Protein AF-A0A7Y0Q6T0-F1 (afdb_monomer_lite)

Foldseek 3Di:
DDDPPPDQDFPQPLQVLLVVLVVVLVVLQVVLVVCVVVVHDPVSSVVSNVSSVVSVVSSVVSVVVLVVCVVVVNRDQRTPDPLVSQLVVLVVVLVPLVVVLVVQCVDPDDPVVNVVSVVSNVVSVVSNVVSVVVVVVVVVVVVD

Sequence (144 aa):
MGNSNTGVVIENEHLFRSLICAPVAIFFALLAQQWITTSGAIVMSVIFVIIALIFMLSTLSYAAYYTNERFEGKAEPLFKNNNLSKFVVFTLLTALLVPVAVNVVPSEAHMVFKVIFTLSALYVVLSALAFAAFYTNDYFAESS

Secondary structure (DSSP, 8-state):
---------BS-HHHHHHHHHHHHHHHHHHHHHHHHHTT--HHHHHHHHHHHHHHHHHHHHHHHHHHHHHHTT----SBSSHHHHHHHHHHHHHHHHHHHHHHHTTSS--HHHHHHHHHHHHHHHHHHHHHHHHHHHHHHHHH-

Structure (mmCIF, N/CA/C/O backbone):
data_AF-A0A7Y0Q6T0-F1
#
_entry.id   AF-A0A7Y0Q6T0-F1
#
loop_
_atom_site.group_PDB
_atom_site.id
_atom_site.type_symbol
_atom_site.label_atom_id
_atom_site.label_alt_id
_atom_site.label_comp_id
_atom_site.label_asym_id
_atom_site.label_entity_id
_atom_site.label_seq_id
_atom_site.pdbx_PDB_ins_code
_atom_site.Cartn_x
_atom_site.Cartn_y
_atom_site.Cartn_z
_atom_site.occupancy
_atom_site.B_iso_or_equiv
_atom_site.auth_seq_id
_atom_site.auth_comp_id
_atom_site.auth_asym_id
_atom_site.auth_atom_id
_atom_site.pdbx_PDB_model_num
ATOM 1 N N . MET A 1 1 ? -37.480 -8.070 15.585 1.00 33.66 1 MET A N 1
ATOM 2 C CA . MET A 1 1 ? -36.884 -8.729 14.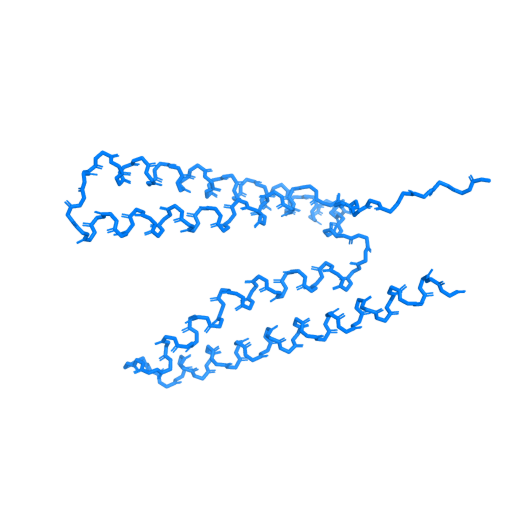404 1.00 33.66 1 MET A CA 1
ATOM 3 C C . MET A 1 1 ? -35.691 -7.891 13.982 1.00 33.66 1 MET A C 1
ATOM 5 O O . MET A 1 1 ? -35.881 -6.822 13.421 1.00 33.66 1 MET A O 1
ATOM 9 N N . GLY A 1 2 ? -34.497 -8.290 14.428 1.00 38.34 2 GLY A N 1
ATOM 10 C CA . GLY A 1 2 ? -33.256 -7.537 14.246 1.00 38.34 2 GLY A CA 1
ATOM 11 C C . GLY A 1 2 ? -32.749 -7.668 12.816 1.00 38.34 2 GLY A C 1
ATOM 12 O O . GLY A 1 2 ? -32.672 -8.772 12.286 1.00 38.34 2 GLY A O 1
ATOM 13 N N . ASN A 1 3 ? -32.459 -6.530 12.198 1.00 35.78 3 ASN A N 1
ATOM 14 C CA . ASN A 1 3 ? -31.948 -6.439 10.843 1.00 35.78 3 ASN A CA 1
ATOM 15 C C . ASN A 1 3 ? -30.502 -6.965 10.814 1.00 35.78 3 ASN A C 1
ATOM 17 O O . ASN A 1 3 ? -29.595 -6.320 11.338 1.00 35.78 3 ASN A O 1
ATOM 21 N N . SER A 1 4 ? -30.290 -8.149 10.244 1.00 40.72 4 SER A N 1
ATOM 22 C CA . SER A 1 4 ? -28.973 -8.744 10.022 1.00 40.72 4 SER A CA 1
ATOM 23 C C . SER A 1 4 ? -28.278 -8.063 8.839 1.00 40.72 4 SER A C 1
ATOM 25 O O . SER A 1 4 ? -28.155 -8.642 7.762 1.00 40.72 4 SER A O 1
ATOM 27 N N . ASN A 1 5 ? -27.818 -6.827 9.026 1.00 39.53 5 ASN A N 1
ATOM 28 C CA . ASN A 1 5 ? -26.868 -6.204 8.105 1.00 39.53 5 ASN A CA 1
ATOM 29 C C . ASN A 1 5 ? -25.452 -6.688 8.447 1.00 39.53 5 ASN A C 1
ATOM 31 O O . ASN A 1 5 ? -24.625 -5.939 8.955 1.00 39.53 5 ASN A O 1
ATOM 35 N N . THR A 1 6 ? -25.155 -7.953 8.151 1.00 48.62 6 THR A N 1
ATOM 36 C CA . THR A 1 6 ? -23.779 -8.476 8.067 1.00 48.62 6 THR A CA 1
ATOM 37 C C . THR A 1 6 ? -23.141 -8.086 6.730 1.00 48.62 6 THR A C 1
ATOM 39 O O . THR A 1 6 ? -22.604 -8.925 6.009 1.00 48.62 6 THR A O 1
ATOM 42 N N . GLY A 1 7 ? -23.261 -6.816 6.350 1.00 45.75 7 GLY A N 1
ATOM 43 C CA . GLY A 1 7 ? -22.561 -6.250 5.206 1.00 45.75 7 GLY A CA 1
ATOM 44 C C . GLY A 1 7 ? -21.395 -5.447 5.745 1.00 45.75 7 GLY A C 1
ATOM 45 O O . GLY A 1 7 ? -21.605 -4.580 6.584 1.00 45.75 7 GLY A O 1
ATOM 46 N N . VAL A 1 8 ? -20.173 -5.735 5.307 1.00 57.25 8 VAL A N 1
ATOM 47 C CA . VAL A 1 8 ? -19.023 -4.859 5.550 1.00 57.25 8 VAL A CA 1
ATOM 48 C C . VAL A 1 8 ? -19.348 -3.508 4.906 1.00 57.25 8 VAL A C 1
ATOM 50 O O . VAL A 1 8 ? -19.186 -3.341 3.700 1.00 57.25 8 VAL A O 1
ATOM 53 N N . VAL A 1 9 ? -19.900 -2.577 5.684 1.00 71.56 9 VAL A N 1
ATOM 54 C CA . VAL A 1 9 ? -20.189 -1.218 5.229 1.00 71.56 9 VAL A CA 1
ATOM 55 C C . VAL A 1 9 ? -18.858 -0.482 5.255 1.00 71.56 9 VAL A C 1
ATOM 57 O O . VAL A 1 9 ? -18.277 -0.235 6.310 1.00 71.56 9 VAL A O 1
ATOM 60 N N . ILE A 1 10 ? -18.307 -0.254 4.069 1.00 79.75 10 ILE A N 1
ATOM 61 C CA . ILE A 1 10 ? -17.198 0.674 3.880 1.00 79.75 10 ILE A CA 1
ATOM 62 C C . ILE A 1 10 ? -17.766 2.058 4.187 1.00 79.75 10 ILE A C 1
ATOM 64 O O . ILE A 1 10 ? -18.638 2.522 3.458 1.00 79.75 10 ILE A O 1
ATOM 68 N N . GLU A 1 11 ? -17.298 2.679 5.265 1.00 85.06 11 GLU A N 1
ATOM 69 C CA . GLU A 1 11 ? -17.828 3.971 5.730 1.00 85.06 11 GLU A CA 1
ATOM 70 C C . GLU A 1 11 ? -17.187 5.126 4.942 1.00 85.06 11 GLU A C 1
ATOM 72 O O . GLU A 1 11 ? -17.839 6.104 4.591 1.00 85.06 11 GLU A O 1
ATOM 77 N N . ASN A 1 12 ? -15.910 4.981 4.561 1.00 84.88 12 ASN A N 1
ATOM 78 C CA . ASN A 1 12 ? -15.206 5.992 3.776 1.00 84.88 12 ASN A CA 1
ATOM 79 C C . ASN A 1 12 ? -14.958 5.550 2.328 1.00 84.88 12 ASN A C 1
ATOM 81 O O . ASN A 1 12 ? -13.954 4.903 2.005 1.00 84.88 12 ASN A O 1
ATOM 85 N N . GLU A 1 13 ? -15.869 5.940 1.438 1.00 86.56 13 GLU A N 1
ATOM 86 C CA . GLU A 1 13 ? -15.808 5.608 0.014 1.00 86.56 13 GLU A CA 1
ATOM 87 C C . GLU A 1 13 ? -14.590 6.230 -0.690 1.00 86.56 13 GLU A C 1
ATOM 89 O O . GLU A 1 13 ? -13.934 5.559 -1.491 1.00 86.56 13 GLU A O 1
ATOM 94 N N . HIS A 1 14 ? -14.243 7.486 -0.392 1.00 88.12 14 HIS A N 1
ATOM 95 C CA . HIS A 1 14 ? -13.100 8.156 -1.020 1.00 88.12 14 HIS A CA 1
ATOM 96 C C . HIS A 1 14 ? -11.774 7.499 -0.624 1.00 88.12 14 HIS A C 1
ATOM 98 O O . HIS A 1 14 ? -10.948 7.192 -1.489 1.00 88.12 14 HIS A O 1
ATOM 104 N N . LEU A 1 15 ? -11.586 7.193 0.660 1.00 85.88 15 LEU A N 1
ATOM 105 C CA . LEU A 1 15 ? -10.415 6.467 1.141 1.00 85.88 15 LEU A CA 1
ATOM 106 C C . LEU A 1 15 ? -10.329 5.079 0.500 1.00 85.88 15 LEU A C 1
ATOM 108 O O . LEU A 1 15 ? -9.268 4.704 0.003 1.00 85.88 15 LEU A O 1
ATOM 112 N N . PHE A 1 16 ? -11.441 4.344 0.441 1.00 88.19 16 PHE A N 1
ATOM 113 C CA . PHE A 1 16 ? -11.504 3.027 -0.192 1.00 88.19 16 PHE A CA 1
ATOM 114 C C . PHE A 1 16 ? -11.145 3.066 -1.682 1.00 88.19 16 PHE A C 1
ATOM 116 O O . PHE A 1 16 ? -10.311 2.286 -2.147 1.00 88.19 16 PHE A O 1
ATOM 123 N N . ARG A 1 17 ? -11.730 3.999 -2.440 1.00 86.31 17 ARG A N 1
ATOM 124 C CA . ARG A 1 17 ? -11.456 4.157 -3.876 1.00 86.31 17 ARG A CA 1
ATOM 125 C C . ARG A 1 17 ? -10.004 4.536 -4.136 1.00 86.31 17 ARG A C 1
ATOM 127 O O . ARG A 1 17 ? -9.403 3.987 -5.059 1.00 86.31 17 ARG A O 1
ATOM 134 N N . SER A 1 18 ? -9.422 5.409 -3.314 1.00 90.00 18 SER A N 1
ATOM 135 C CA . SER A 1 18 ? -7.991 5.727 -3.374 1.00 90.00 18 SER A CA 1
ATOM 136 C C . SER A 1 18 ? -7.132 4.474 -3.170 1.00 90.00 18 SER A C 1
ATOM 138 O O . SER A 1 18 ? -6.227 4.191 -3.965 1.00 90.00 18 SER A O 1
ATOM 140 N N . LEU A 1 19 ? -7.493 3.672 -2.165 1.00 87.38 19 LEU A N 1
ATOM 141 C CA . LEU A 1 19 ? -6.801 2.447 -1.779 1.00 87.38 19 LEU A CA 1
ATOM 142 C C . LEU A 1 19 ? -6.841 1.355 -2.850 1.00 87.38 19 LEU A C 1
ATOM 144 O O . LEU A 1 19 ? -5.872 0.618 -2.989 1.00 87.38 19 LEU A O 1
ATOM 148 N N . ILE A 1 20 ? -7.933 1.255 -3.611 1.00 87.81 20 ILE A N 1
ATOM 149 C CA . ILE A 1 20 ? -8.061 0.310 -4.730 1.00 87.81 20 ILE A CA 1
ATOM 150 C C . ILE A 1 20 ? -7.359 0.824 -5.985 1.00 87.81 20 ILE A C 1
ATOM 152 O O . ILE A 1 20 ? -6.710 0.049 -6.686 1.00 87.81 20 ILE A O 1
ATOM 156 N N . CYS A 1 21 ? -7.459 2.120 -6.285 1.00 87.12 21 CYS A N 1
ATOM 157 C CA . CYS A 1 21 ? -6.847 2.673 -7.493 1.00 87.12 21 CYS A CA 1
ATOM 158 C C . CYS A 1 21 ? -5.311 2.594 -7.445 1.00 87.12 21 CYS A C 1
ATOM 160 O O . CYS A 1 21 ? -4.681 2.368 -8.477 1.00 87.12 21 CYS A O 1
ATOM 162 N N . ALA A 1 22 ? -4.707 2.710 -6.256 1.00 88.38 22 ALA A N 1
ATOM 163 C CA . ALA A 1 22 ? -3.254 2.692 -6.084 1.00 88.38 22 ALA A CA 1
ATOM 164 C C . ALA A 1 22 ? -2.576 1.382 -6.557 1.00 88.38 22 ALA A C 1
ATOM 166 O O . ALA A 1 22 ? -1.693 1.453 -7.415 1.00 88.38 22 ALA A O 1
ATOM 167 N N . PRO A 1 23 ? -2.961 0.180 -6.078 1.00 85.25 23 PRO A N 1
ATOM 168 C CA . PRO A 1 23 ? -2.376 -1.074 -6.547 1.00 85.25 23 PRO A CA 1
ATOM 169 C C . PRO A 1 23 ? -2.673 -1.342 -8.025 1.00 85.25 23 PRO A C 1
ATOM 171 O O . PRO A 1 23 ? -1.824 -1.906 -8.711 1.00 85.25 23 PRO A O 1
ATOM 174 N N . VAL A 1 24 ? -3.822 -0.896 -8.548 1.00 86.88 24 VAL A N 1
ATOM 175 C CA . VAL A 1 24 ? -4.132 -1.005 -9.984 1.00 86.88 24 VAL A CA 1
ATOM 176 C C . VAL A 1 24 ? -3.179 -0.138 -10.814 1.00 86.88 24 VAL A C 1
ATOM 178 O O . VAL A 1 24 ? -2.633 -0.615 -11.808 1.00 86.88 24 VAL A O 1
ATOM 181 N N . ALA A 1 25 ? -2.901 1.098 -10.384 1.00 89.94 25 ALA A N 1
ATOM 182 C CA . ALA A 1 25 ? -1.915 1.962 -11.033 1.00 89.94 25 ALA A CA 1
ATOM 183 C C . ALA A 1 25 ? -0.513 1.328 -11.032 1.00 89.94 25 ALA A C 1
ATOM 185 O O . ALA A 1 25 ? 0.151 1.300 -12.068 1.00 89.94 25 ALA A O 1
ATOM 186 N N . ILE A 1 26 ? -0.086 0.771 -9.891 1.00 89.06 26 ILE A N 1
ATOM 187 C CA . ILE A 1 26 ? 1.204 0.074 -9.759 1.00 89.06 26 ILE A CA 1
ATOM 188 C C . ILE A 1 26 ? 1.263 -1.135 -10.697 1.00 89.06 26 ILE A C 1
ATOM 190 O O . ILE A 1 26 ? 2.252 -1.310 -11.405 1.00 89.06 26 ILE A O 1
ATOM 194 N N . PHE A 1 27 ? 0.206 -1.945 -10.751 1.00 88.75 27 PHE A N 1
ATOM 195 C CA . PHE A 1 27 ? 0.134 -3.112 -11.628 1.00 88.75 27 PHE A CA 1
ATOM 196 C C . PHE A 1 27 ? 0.335 -2.735 -13.103 1.00 88.75 27 PHE A C 1
ATOM 198 O O . PHE A 1 27 ? 1.187 -3.318 -13.775 1.00 88.75 27 PHE A O 1
ATOM 205 N N . PHE A 1 28 ? -0.376 -1.718 -13.600 1.00 89.69 28 PHE A N 1
ATOM 206 C CA . PHE A 1 28 ? -0.208 -1.262 -14.983 1.00 89.69 28 PHE A CA 1
ATOM 207 C C . PHE A 1 28 ? 1.152 -0.599 -15.237 1.00 89.69 28 PHE A C 1
ATOM 209 O O . PHE A 1 28 ? 1.706 -0.763 -16.324 1.00 89.69 28 PHE A O 1
ATOM 216 N N . ALA A 1 29 ? 1.735 0.080 -14.247 1.00 91.00 29 ALA A N 1
ATOM 217 C CA . ALA A 1 29 ? 3.093 0.613 -14.354 1.00 91.00 29 ALA A CA 1
ATOM 218 C C . ALA A 1 29 ? 4.142 -0.508 -14.486 1.00 91.00 29 ALA A C 1
ATOM 220 O O . ALA A 1 29 ? 5.041 -0.416 -15.324 1.00 91.00 29 ALA A O 1
ATOM 221 N N . LEU A 1 30 ? 3.999 -1.596 -13.722 1.00 89.81 30 LEU A N 1
ATOM 222 C CA . LEU A 1 30 ? 4.871 -2.770 -13.827 1.00 89.81 30 LEU A CA 1
ATOM 223 C C . LEU A 1 30 ? 4.703 -3.488 -15.172 1.00 89.81 30 LEU A C 1
ATOM 225 O O . LEU A 1 30 ? 5.700 -3.874 -15.784 1.00 89.81 30 LEU A O 1
ATOM 229 N N . LEU A 1 31 ? 3.469 -3.618 -15.673 1.00 88.12 31 LEU A N 1
ATOM 230 C CA . LEU A 1 31 ? 3.217 -4.148 -17.018 1.00 88.12 31 LEU A CA 1
ATOM 231 C C . LEU A 1 31 ? 3.878 -3.286 -18.097 1.00 88.12 31 LEU A C 1
ATOM 233 O O . LEU A 1 31 ? 4.514 -3.827 -19.000 1.00 88.12 31 LEU A O 1
ATOM 237 N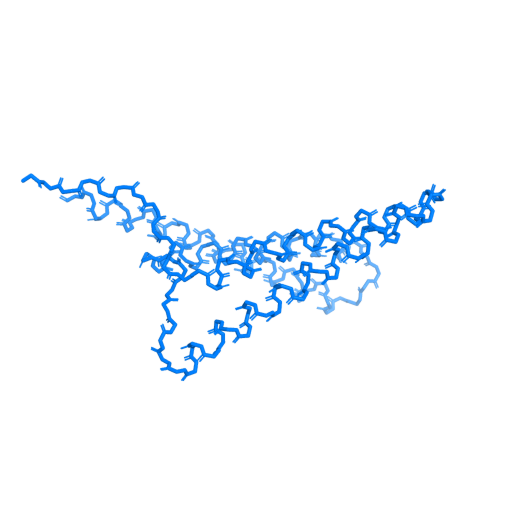 N . ALA A 1 32 ? 3.776 -1.959 -17.991 1.00 89.56 32 ALA A N 1
ATOM 238 C CA . ALA A 1 32 ? 4.437 -1.040 -18.911 1.00 89.56 32 ALA A CA 1
ATOM 239 C C . ALA A 1 32 ? 5.961 -1.229 -18.898 1.00 89.56 32 ALA A C 1
ATOM 241 O O . ALA A 1 32 ? 6.565 -1.366 -19.963 1.00 89.56 32 ALA A O 1
ATOM 242 N N . GLN A 1 33 ? 6.571 -1.295 -17.710 1.00 88.38 33 GLN A N 1
ATOM 243 C CA . GLN A 1 33 ? 8.009 -1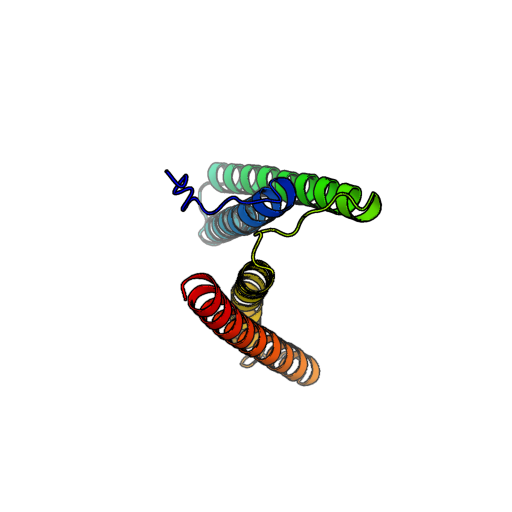.522 -17.558 1.00 88.38 33 GLN A CA 1
ATOM 244 C C . GLN A 1 33 ? 8.437 -2.840 -18.207 1.00 88.38 33 GLN A C 1
ATOM 246 O O . GLN A 1 33 ? 9.380 -2.847 -18.998 1.00 88.38 33 GLN A O 1
ATOM 251 N N . GLN A 1 34 ? 7.732 -3.933 -17.913 1.00 87.38 34 GLN A N 1
ATOM 252 C CA . GLN A 1 34 ? 8.059 -5.246 -18.462 1.00 87.38 34 GLN A CA 1
ATOM 253 C C . GLN A 1 34 ? 7.943 -5.268 -19.990 1.00 87.38 34 GLN A C 1
ATOM 255 O O . GLN A 1 34 ? 8.771 -5.868 -20.666 1.00 87.38 34 GLN A O 1
ATOM 260 N N . TRP A 1 35 ? 6.946 -4.587 -20.554 1.00 87.00 35 TRP A N 1
ATOM 261 C CA . TRP A 1 35 ? 6.755 -4.562 -22.003 1.00 87.00 35 TRP A CA 1
ATOM 262 C C . TRP A 1 35 ? 7.817 -3.743 -22.738 1.00 87.00 35 TRP A C 1
ATOM 264 O O . TRP A 1 35 ? 8.215 -4.099 -23.848 1.00 87.00 35 TRP A O 1
ATOM 274 N N . ILE A 1 36 ? 8.304 -2.666 -22.115 1.00 86.12 36 ILE A N 1
ATOM 275 C CA . ILE A 1 36 ? 9.411 -1.860 -22.644 1.00 86.12 36 ILE A CA 1
ATOM 276 C C . ILE A 1 36 ? 10.710 -2.676 -22.643 1.00 86.12 36 ILE A C 1
ATOM 278 O O . ILE A 1 36 ? 11.445 -2.657 -23.630 1.00 86.12 36 ILE A O 1
ATOM 282 N N . THR A 1 37 ? 10.994 -3.416 -21.569 1.00 86.56 37 THR A N 1
ATOM 283 C CA . THR A 1 37 ? 12.253 -4.166 -21.432 1.00 86.56 37 THR A CA 1
ATOM 284 C C . THR A 1 37 ? 12.319 -5.400 -22.328 1.00 86.56 37 THR A C 1
ATOM 286 O O . THR A 1 37 ? 13.400 -5.744 -22.802 1.00 86.56 37 THR A O 1
ATOM 289 N N . THR A 1 38 ? 11.191 -6.047 -22.632 1.00 88.00 38 THR A N 1
ATOM 290 C CA . THR A 1 38 ? 11.155 -7.236 -23.502 1.00 88.00 38 THR A CA 1
ATOM 291 C C . THR A 1 38 ? 11.083 -6.917 -24.999 1.00 88.00 38 THR A C 1
ATOM 293 O O . THR A 1 38 ? 10.768 -7.805 -25.786 1.00 88.00 38 THR A O 1
ATOM 296 N N . SER A 1 39 ? 11.349 -5.672 -25.420 1.00 78.44 39 SER A N 1
ATOM 297 C CA . SER A 1 39 ? 11.157 -5.225 -26.816 1.00 78.44 39 SER A CA 1
ATOM 298 C C . SER A 1 39 ? 9.731 -5.478 -27.336 1.00 78.44 39 SER A C 1
ATOM 300 O O . SER A 1 39 ? 9.528 -5.843 -28.494 1.00 78.44 39 SER A O 1
ATOM 302 N N . GLY A 1 40 ? 8.728 -5.324 -26.464 1.00 71.31 40 GLY A N 1
ATOM 303 C CA . GLY A 1 40 ? 7.320 -5.466 -26.821 1.00 71.31 40 GLY A CA 1
ATOM 304 C C . GLY A 1 40 ? 6.832 -4.351 -27.750 1.00 71.31 40 GLY A C 1
ATOM 305 O O . GLY A 1 40 ? 7.492 -3.331 -27.953 1.00 71.31 40 GLY A O 1
ATOM 306 N N . ALA A 1 41 ? 5.636 -4.528 -28.317 1.00 82.81 41 ALA A N 1
ATOM 307 C CA . ALA A 1 41 ? 5.030 -3.510 -29.171 1.00 82.81 41 ALA A CA 1
ATOM 308 C C . ALA A 1 41 ? 4.849 -2.186 -28.404 1.00 82.81 41 ALA A C 1
ATOM 310 O O . ALA A 1 41 ? 4.137 -2.142 -27.397 1.00 82.81 41 ALA A O 1
ATOM 311 N N . ILE A 1 42 ? 5.431 -1.101 -28.929 1.00 83.19 42 ILE A N 1
ATOM 312 C CA . ILE A 1 42 ? 5.394 0.253 -28.340 1.00 83.19 42 ILE A CA 1
ATOM 313 C C . ILE A 1 42 ? 3.954 0.710 -28.056 1.00 83.19 42 ILE A C 1
ATOM 315 O O . ILE A 1 42 ? 3.683 1.369 -27.060 1.00 83.19 42 ILE A O 1
ATOM 319 N N . VAL A 1 43 ? 2.995 0.317 -28.896 1.00 86.44 43 VAL A N 1
ATOM 320 C CA . VAL A 1 43 ? 1.578 0.664 -28.709 1.00 86.44 43 VAL A CA 1
ATOM 321 C C . VAL A 1 43 ? 1.036 0.143 -27.372 1.00 86.44 43 VAL A C 1
ATOM 323 O O . VAL A 1 43 ? 0.334 0.863 -26.668 1.00 86.44 43 VAL A O 1
ATOM 326 N N . MET A 1 44 ? 1.396 -1.081 -26.982 1.00 85.44 44 MET A N 1
ATOM 327 C CA . MET A 1 44 ? 0.911 -1.683 -25.738 1.00 85.44 44 MET A CA 1
ATOM 328 C C . MET A 1 44 ? 1.552 -1.046 -24.504 1.00 85.44 44 MET A C 1
ATOM 330 O O . MET A 1 44 ? 0.861 -0.838 -23.509 1.00 85.44 44 MET A O 1
ATOM 334 N N . SER A 1 45 ? 2.837 -0.673 -24.568 1.00 87.06 45 SER A N 1
ATOM 335 C CA . SER A 1 45 ? 3.470 0.050 -23.460 1.00 87.06 45 SER A CA 1
ATOM 336 C C . SER A 1 45 ? 2.851 1.435 -23.273 1.00 87.06 45 SER A C 1
ATOM 338 O O . SER A 1 45 ? 2.564 1.814 -22.141 1.00 87.06 45 SER A O 1
ATOM 340 N N . VAL A 1 46 ? 2.543 2.152 -24.361 1.00 90.75 46 VAL A N 1
ATOM 341 C CA . VAL A 1 46 ? 1.832 3.442 -24.302 1.00 90.75 46 VAL A CA 1
ATOM 342 C C . VAL A 1 46 ? 0.447 3.288 -23.670 1.00 90.75 46 VAL A C 1
ATOM 344 O O . VAL A 1 46 ? 0.093 4.071 -22.790 1.00 90.75 46 VAL A O 1
ATOM 347 N N . ILE A 1 47 ? -0.322 2.264 -24.053 1.00 92.62 47 ILE A N 1
ATOM 348 C CA . ILE A 1 47 ? -1.639 1.991 -23.455 1.00 92.62 47 ILE A CA 1
ATOM 349 C C . ILE A 1 47 ? -1.510 1.723 -21.950 1.00 92.62 47 ILE A C 1
ATOM 351 O O . ILE A 1 47 ? -2.244 2.320 -21.163 1.00 92.62 47 ILE A O 1
ATOM 355 N N . PHE A 1 48 ? -0.565 0.878 -21.529 1.00 91.25 48 PHE A N 1
ATOM 356 C CA . PHE A 1 48 ? -0.350 0.594 -20.108 1.00 91.25 48 PHE A CA 1
ATOM 357 C C . PHE A 1 48 ? 0.074 1.835 -19.318 1.00 91.25 48 PHE A C 1
ATOM 359 O O . PHE A 1 48 ? -0.426 2.040 -18.214 1.00 91.25 48 PHE A O 1
ATOM 366 N N . VAL A 1 49 ? 0.913 2.702 -19.893 1.00 91.56 49 VAL A N 1
ATOM 367 C CA . VAL A 1 49 ? 1.277 3.991 -19.282 1.00 91.56 49 VAL A CA 1
ATOM 368 C C . VAL A 1 49 ? 0.052 4.889 -19.119 1.00 91.56 49 VAL A C 1
ATOM 370 O O . VAL A 1 49 ? -0.153 5.439 -18.040 1.00 91.56 49 VAL A O 1
ATOM 373 N N . ILE A 1 50 ? -0.792 5.021 -20.147 1.00 94.81 50 ILE A N 1
ATOM 374 C CA . ILE A 1 50 ? -2.007 5.848 -20.071 1.00 94.81 50 ILE A CA 1
ATOM 375 C C . ILE A 1 50 ? -2.954 5.321 -18.988 1.00 94.81 50 ILE A C 1
ATOM 377 O O . ILE A 1 50 ? -3.439 6.100 -18.169 1.00 94.81 50 ILE A O 1
ATOM 381 N N . ILE A 1 51 ? -3.185 4.006 -18.937 1.00 91.50 51 ILE A N 1
ATOM 382 C CA . ILE A 1 51 ? -4.035 3.393 -17.908 1.00 91.50 51 ILE A CA 1
ATOM 383 C C . ILE A 1 51 ? -3.441 3.626 -16.511 1.00 91.50 51 ILE A C 1
ATOM 385 O O . ILE A 1 51 ? -4.164 4.036 -15.603 1.00 91.50 51 ILE A O 1
ATOM 389 N N . ALA A 1 52 ? -2.129 3.436 -16.340 1.00 92.44 52 ALA A N 1
ATOM 390 C CA . ALA A 1 52 ? -1.450 3.700 -15.073 1.00 92.44 52 ALA A CA 1
ATOM 391 C C . ALA A 1 52 ? -1.623 5.161 -14.626 1.00 92.44 52 ALA A C 1
ATOM 393 O O . ALA A 1 52 ? -1.927 5.410 -13.460 1.00 92.44 52 ALA A O 1
ATOM 394 N N . LEU A 1 53 ? -1.504 6.123 -15.548 1.00 92.12 53 LEU A N 1
ATOM 395 C CA . LEU A 1 53 ? -1.716 7.546 -15.267 1.00 92.12 53 LEU A CA 1
ATOM 396 C C . LEU A 1 53 ? -3.163 7.854 -14.868 1.00 92.12 53 LEU A C 1
ATOM 398 O O . LEU A 1 53 ? -3.379 8.599 -13.915 1.00 92.12 53 LEU A O 1
ATOM 402 N N . ILE A 1 54 ? -4.153 7.264 -15.546 1.00 94.19 54 ILE A N 1
ATOM 403 C CA . ILE A 1 54 ? -5.574 7.438 -15.204 1.00 94.19 54 ILE A CA 1
ATOM 404 C C . ILE A 1 54 ? -5.840 6.968 -13.771 1.00 94.19 54 ILE A C 1
ATOM 406 O O . ILE A 1 54 ? -6.451 7.695 -12.983 1.00 94.19 54 ILE A O 1
ATOM 410 N N . PHE A 1 55 ? -5.359 5.777 -13.408 1.00 91.75 55 PHE A N 1
ATOM 411 C CA . PHE A 1 55 ? -5.541 5.258 -12.053 1.00 91.75 55 PHE A CA 1
ATOM 412 C C . PHE A 1 55 ? -4.735 6.042 -11.016 1.00 91.75 55 PHE A C 1
ATOM 414 O O . PHE A 1 55 ? -5.248 6.283 -9.929 1.00 91.75 55 PHE A O 1
ATOM 421 N N . MET A 1 56 ? -3.536 6.522 -11.352 1.00 92.44 56 MET A N 1
ATOM 422 C CA . MET A 1 56 ? -2.733 7.368 -10.464 1.00 92.44 56 MET A CA 1
ATOM 423 C C . MET A 1 56 ? -3.422 8.709 -10.169 1.00 92.44 56 MET A C 1
ATOM 425 O O . MET A 1 56 ? -3.513 9.115 -9.010 1.00 92.44 56 MET A O 1
ATOM 429 N N . LEU A 1 57 ? -3.957 9.377 -11.196 1.00 92.38 57 LEU A N 1
ATOM 430 C CA . LEU A 1 57 ? -4.743 10.604 -11.033 1.00 92.38 57 LEU A CA 1
ATOM 431 C C . LEU A 1 57 ? -6.022 10.343 -10.234 1.00 92.38 57 LEU A C 1
ATOM 433 O O . LEU A 1 57 ? -6.376 11.139 -9.365 1.00 92.38 57 LEU A O 1
ATOM 437 N N . SER A 1 58 ? -6.676 9.205 -10.471 1.00 90.25 58 SER A N 1
ATOM 438 C CA . SER A 1 58 ? -7.847 8.784 -9.699 1.00 90.25 58 SER A CA 1
ATOM 439 C C . SER A 1 58 ? -7.491 8.599 -8.222 1.00 90.25 58 SER A C 1
ATOM 441 O O . SER A 1 58 ? -8.136 9.206 -7.369 1.00 90.25 58 SER A O 1
ATOM 443 N N . THR A 1 59 ? -6.419 7.865 -7.901 1.00 91.69 59 THR A N 1
ATOM 444 C CA . THR A 1 59 ? -5.896 7.723 -6.531 1.00 91.69 59 THR A CA 1
ATOM 445 C C . THR A 1 59 ? -5.660 9.077 -5.879 1.00 91.69 59 THR A C 1
ATOM 447 O O . THR A 1 59 ? -6.116 9.302 -4.759 1.00 91.69 59 THR A O 1
ATOM 450 N N . LEU A 1 60 ? -4.986 9.992 -6.578 1.00 89.88 60 LEU A N 1
ATOM 451 C CA . LEU A 1 60 ? -4.677 11.311 -6.037 1.00 89.88 60 LEU A CA 1
ATOM 452 C C . LEU A 1 60 ? -5.945 12.138 -5.795 1.00 89.88 60 LEU A C 1
ATOM 454 O O . LEU A 1 60 ? -6.063 12.767 -4.748 1.00 89.88 60 LEU A O 1
ATOM 458 N N . SER A 1 61 ? -6.911 12.097 -6.715 1.00 92.44 61 SER A N 1
ATOM 459 C CA . SER A 1 61 ? -8.187 12.805 -6.564 1.00 92.44 61 SER A CA 1
ATOM 460 C C . SER A 1 61 ? -8.981 12.302 -5.356 1.00 92.44 61 SER A C 1
ATOM 462 O O . SER A 1 61 ? -9.388 13.095 -4.512 1.00 92.44 61 SER A O 1
ATOM 464 N N . TYR A 1 62 ? -9.113 10.983 -5.195 1.00 90.94 62 TYR A N 1
ATOM 465 C CA . TYR A 1 62 ? -9.803 10.387 -4.055 1.00 90.94 62 TYR A CA 1
ATOM 466 C C . TYR A 1 62 ? -9.057 10.611 -2.735 1.00 90.94 62 TYR A C 1
ATOM 468 O O . TYR A 1 62 ? -9.688 10.864 -1.712 1.00 90.94 62 TYR A O 1
ATOM 476 N N . ALA A 1 63 ? -7.721 10.592 -2.751 1.00 89.50 63 ALA A N 1
ATOM 477 C CA . ALA A 1 63 ? -6.916 10.965 -1.591 1.00 89.50 63 ALA A CA 1
ATOM 478 C C . ALA A 1 63 ? -7.108 12.442 -1.212 1.00 89.50 63 ALA A C 1
ATOM 480 O O . ALA A 1 63 ? -7.188 12.762 -0.026 1.00 89.50 63 ALA A O 1
ATOM 481 N N . ALA A 1 64 ? -7.210 13.338 -2.195 1.00 89.69 64 ALA A N 1
ATOM 482 C CA . ALA A 1 64 ? -7.470 14.754 -1.963 1.00 89.69 64 ALA A CA 1
ATOM 483 C C . ALA A 1 64 ? -8.868 14.979 -1.371 1.00 89.69 64 ALA A C 1
ATOM 485 O O . ALA A 1 64 ? -8.984 15.703 -0.384 1.00 89.69 64 ALA A O 1
ATOM 486 N N . TYR A 1 65 ? -9.901 14.308 -1.897 1.00 90.62 65 TYR A N 1
ATOM 487 C CA . TYR A 1 65 ? -11.251 14.356 -1.324 1.00 90.62 65 TYR A CA 1
ATOM 488 C C . TYR A 1 65 ? -11.269 13.869 0.125 1.00 90.62 65 TYR A C 1
ATOM 490 O O . TYR A 1 65 ? -11.718 14.606 1.000 1.00 90.62 65 TYR A O 1
ATOM 498 N N . TYR A 1 66 ? -10.669 12.709 0.404 1.00 88.38 66 TYR A N 1
ATOM 499 C CA . TYR A 1 66 ? -10.538 12.195 1.770 1.00 88.38 66 TYR A CA 1
ATOM 500 C C . TYR A 1 66 ? -9.797 13.172 2.697 1.00 88.38 66 TYR A C 1
ATOM 502 O O . TYR A 1 66 ? -10.189 13.396 3.841 1.00 88.38 66 TYR A O 1
ATOM 510 N N . THR A 1 67 ? -8.716 13.783 2.208 1.00 87.00 67 THR A N 1
ATOM 511 C CA . THR A 1 67 ? -7.940 14.750 2.991 1.00 87.00 67 THR A CA 1
ATOM 512 C C . THR A 1 67 ? -8.776 15.994 3.300 1.00 87.00 67 THR A C 1
ATOM 514 O O . THR A 1 67 ? -8.744 16.482 4.428 1.00 87.00 67 THR A O 1
ATOM 517 N N . ASN A 1 68 ? -9.565 16.479 2.339 1.00 90.62 68 ASN A N 1
ATOM 518 C CA . ASN A 1 68 ? -10.469 17.606 2.545 1.00 90.62 68 ASN A CA 1
ATOM 519 C C . ASN A 1 68 ? -11.558 17.278 3.578 1.00 90.62 68 ASN A C 1
ATOM 521 O O . ASN A 1 68 ? -11.746 18.030 4.531 1.00 90.62 68 ASN A O 1
ATOM 525 N N . GLU A 1 69 ? -12.197 16.111 3.473 1.00 89.25 69 GLU A N 1
ATOM 526 C CA . GLU A 1 69 ? -13.146 15.627 4.487 1.00 89.25 69 GLU A CA 1
ATOM 527 C C . GLU A 1 69 ? -12.504 15.525 5.872 1.00 89.25 69 GLU A C 1
ATOM 529 O O . GLU A 1 69 ? -13.141 15.817 6.889 1.00 89.25 69 GLU A O 1
ATOM 534 N N . ARG A 1 70 ? -11.224 15.136 5.932 1.00 87.69 70 ARG A N 1
ATOM 535 C CA . ARG A 1 70 ? -10.480 15.032 7.188 1.00 87.69 70 ARG A CA 1
ATOM 536 C C . ARG A 1 70 ? -10.235 16.397 7.813 1.00 87.69 70 ARG A C 1
ATOM 538 O O . ARG A 1 70 ? -10.386 16.520 9.027 1.00 87.69 70 ARG A O 1
ATOM 545 N N . PHE A 1 71 ? -9.901 17.403 7.009 1.00 88.75 71 PHE A N 1
ATOM 546 C CA . PHE A 1 71 ? -9.764 18.786 7.470 1.00 88.75 71 PHE A CA 1
ATOM 547 C C . PHE A 1 71 ? -11.098 19.393 7.912 1.00 88.75 71 PHE A C 1
ATOM 549 O O . PHE A 1 71 ? -11.134 20.121 8.900 1.00 88.75 71 PHE A O 1
ATOM 556 N N . GLU A 1 72 ? -12.196 19.051 7.241 1.00 92.19 72 GLU A N 1
ATOM 557 C CA . GLU A 1 72 ? -13.550 19.473 7.622 1.00 92.19 72 GLU A CA 1
ATOM 558 C C . GLU A 1 72 ? -14.105 18.729 8.851 1.00 92.19 72 GLU A C 1
ATOM 560 O O . GLU A 1 72 ?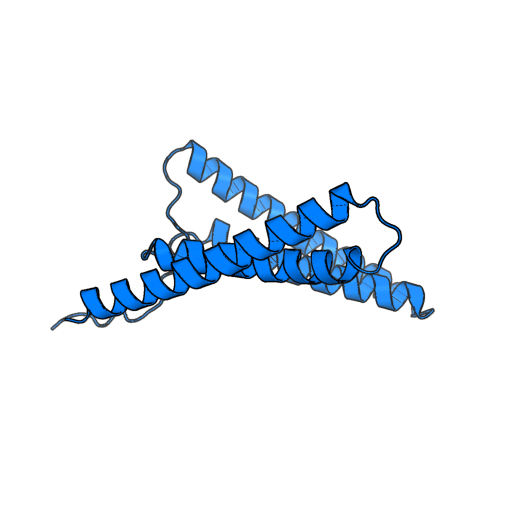 -15.205 19.034 9.309 1.00 92.19 72 GLU A O 1
ATOM 565 N N . GLY A 1 73 ? -13.374 17.745 9.388 1.00 88.94 73 GLY A N 1
ATOM 566 C CA . GLY A 1 73 ? -13.819 16.922 10.516 1.00 88.94 73 GLY A CA 1
ATOM 567 C C . GLY A 1 73 ? -14.930 15.925 10.167 1.00 88.94 73 GLY A C 1
ATOM 568 O O . GLY A 1 73 ? -15.525 15.345 11.070 1.00 88.94 73 GLY A O 1
ATOM 569 N N . LYS A 1 74 ? -15.201 15.718 8.874 1.00 87.62 74 LYS A N 1
ATOM 570 C CA . LYS A 1 74 ? -16.241 14.819 8.349 1.00 87.62 74 LYS A CA 1
ATOM 571 C C . LYS A 1 74 ? -15.707 13.448 7.930 1.00 87.62 74 LYS A C 1
ATOM 573 O O . LYS A 1 74 ? -16.496 12.573 7.605 1.00 87.62 74 LYS A O 1
ATOM 578 N N . ALA A 1 75 ? -14.387 13.253 7.913 1.00 86.06 75 ALA A N 1
ATOM 579 C CA . ALA A 1 75 ? -13.809 11.980 7.495 1.00 86.06 75 ALA A CA 1
ATOM 580 C C . ALA A 1 75 ? -14.080 10.866 8.509 1.00 86.06 75 ALA A C 1
ATOM 582 O O . ALA A 1 75 ? -13.511 10.843 9.610 1.00 86.06 75 ALA A O 1
ATOM 583 N N . GLU A 1 76 ? -14.875 9.902 8.067 1.00 86.44 76 GLU A N 1
ATOM 584 C CA . GLU A 1 76 ? -15.106 8.636 8.748 1.00 86.44 76 GLU A CA 1
ATOM 585 C C . GLU A 1 76 ? -13.928 7.664 8.530 1.00 86.44 76 GLU A C 1
ATOM 587 O O . GLU A 1 76 ? -13.176 7.801 7.555 1.00 86.44 76 GLU A O 1
ATOM 592 N N . PRO A 1 77 ? -13.703 6.702 9.447 1.00 81.81 77 PRO A N 1
ATOM 593 C CA . PRO A 1 77 ? -12.726 5.629 9.245 1.00 81.81 77 PRO A CA 1
ATOM 594 C C . PRO A 1 77 ? -13.108 4.732 8.052 1.00 81.81 77 PRO A C 1
ATOM 596 O O . PRO A 1 77 ? -14.242 4.747 7.600 1.00 81.81 77 PRO A O 1
ATOM 599 N N . LEU A 1 78 ? -12.179 3.917 7.532 1.00 84.81 78 LEU A N 1
ATOM 600 C CA . LEU A 1 78 ? -12.459 3.052 6.369 1.00 84.81 78 LEU A CA 1
ATOM 601 C C . LEU A 1 78 ? -13.551 2.012 6.662 1.00 84.81 78 LEU A C 1
ATOM 603 O O . LEU A 1 78 ? -14.403 1.729 5.822 1.00 84.81 78 LEU A O 1
ATOM 607 N N . PHE A 1 79 ? -13.505 1.454 7.868 1.00 87.25 79 PHE A N 1
ATOM 608 C CA . PHE A 1 79 ? -14.508 0.551 8.411 1.00 87.25 79 PHE A CA 1
ATOM 609 C C . PHE A 1 79 ? -14.931 1.064 9.781 1.00 87.25 79 PHE A C 1
ATOM 611 O O . PHE A 1 79 ? -14.113 1.640 10.504 1.00 87.25 79 PHE A O 1
ATOM 618 N N . LYS A 1 80 ? -16.169 0.757 10.177 1.00 85.44 80 LYS A N 1
ATOM 619 C CA . LYS A 1 80 ? -16.688 1.044 11.519 1.00 85.44 80 LYS A CA 1
ATOM 620 C C . LYS A 1 80 ? -15.770 0.529 12.634 1.00 85.44 80 LYS A C 1
ATOM 622 O O . LYS A 1 80 ? -15.530 1.230 13.615 1.00 85.44 80 LYS A O 1
ATOM 627 N N . ASN A 1 81 ? -15.226 -0.684 12.479 1.00 85.31 81 ASN A N 1
ATOM 628 C CA . ASN A 1 81 ? -14.226 -1.204 13.407 1.00 85.31 81 ASN A CA 1
ATOM 629 C C . ASN A 1 81 ? -12.857 -0.550 13.129 1.00 85.31 81 ASN A C 1
ATOM 631 O O . ASN A 1 81 ? -12.231 -0.758 12.085 1.00 85.31 81 ASN A O 1
ATOM 635 N N . ASN A 1 82 ? -12.373 0.227 14.098 1.00 87.50 82 ASN A N 1
ATOM 636 C CA . ASN A 1 82 ? -11.116 0.969 13.994 1.00 87.50 82 ASN A CA 1
ATOM 637 C C . ASN A 1 82 ? -9.892 0.050 13.835 1.00 87.50 82 ASN A C 1
ATOM 639 O O . ASN A 1 82 ? -8.960 0.378 13.098 1.00 87.50 82 ASN A O 1
ATOM 643 N N . ASN A 1 83 ? -9.885 -1.107 14.499 1.00 88.94 83 ASN A N 1
ATOM 644 C CA . ASN A 1 83 ? -8.793 -2.072 14.399 1.00 88.94 83 ASN A CA 1
ATOM 645 C C . ASN A 1 83 ? -8.767 -2.741 13.020 1.00 88.94 83 ASN A C 1
ATOM 647 O O . ASN A 1 83 ? -7.688 -2.877 12.448 1.00 88.94 83 ASN A O 1
ATOM 651 N N . LEU A 1 84 ? -9.926 -3.026 12.419 1.00 87.56 84 LEU A N 1
ATOM 652 C CA . LEU A 1 84 ? -10.031 -3.484 11.031 1.00 87.56 84 LEU A CA 1
ATOM 653 C C . LEU A 1 84 ? -9.508 -2.431 10.042 1.00 87.56 84 LEU A C 1
ATOM 655 O O . LEU A 1 84 ? -8.712 -2.748 9.158 1.00 87.56 84 LEU A O 1
ATOM 659 N N . SER A 1 85 ? -9.898 -1.163 10.218 1.00 86.88 85 SER A N 1
ATOM 660 C CA . SER A 1 85 ? -9.395 -0.050 9.397 1.00 86.88 85 SER A CA 1
ATOM 661 C C . SER A 1 85 ? -7.875 0.059 9.459 1.00 86.88 85 SER A C 1
ATOM 663 O O . SER A 1 85 ? -7.224 0.190 8.422 1.00 86.88 85 SER A O 1
ATOM 665 N N . LYS A 1 86 ? -7.288 -0.018 10.657 1.00 87.00 86 LYS A N 1
ATOM 666 C CA . LYS A 1 86 ? -5.831 0.024 10.825 1.00 87.00 86 LYS A CA 1
ATOM 667 C C . LYS A 1 86 ? -5.161 -1.223 10.257 1.00 87.00 86 LYS A C 1
ATOM 669 O O . LYS A 1 86 ? -4.158 -1.090 9.561 1.00 87.00 86 LYS A O 1
ATOM 674 N N . PHE A 1 87 ? -5.722 -2.408 10.486 1.00 91.00 87 PHE A N 1
ATOM 675 C CA . PHE A 1 87 ? -5.208 -3.664 9.942 1.00 91.00 87 PHE A CA 1
ATOM 676 C C . PHE A 1 87 ? -5.072 -3.610 8.418 1.00 91.00 87 PHE A C 1
ATOM 678 O O . PHE A 1 87 ? -4.004 -3.926 7.893 1.00 91.00 87 PHE A O 1
ATOM 685 N N . VAL A 1 88 ? -6.102 -3.146 7.704 1.00 89.00 88 VAL A N 1
ATOM 686 C CA . VAL A 1 88 ? -6.068 -3.050 6.236 1.00 89.00 88 VAL A CA 1
ATOM 687 C C . VAL A 1 88 ? -4.989 -2.074 5.758 1.00 89.00 88 VAL A C 1
ATOM 689 O O . VAL A 1 88 ? -4.208 -2.415 4.870 1.00 89.00 88 VAL A O 1
ATOM 692 N N . VAL A 1 89 ? -4.869 -0.899 6.385 1.00 87.50 89 VAL A N 1
ATOM 693 C CA . VAL A 1 89 ? -3.820 0.080 6.042 1.00 87.50 89 VAL A CA 1
ATOM 694 C C . VAL A 1 89 ? -2.421 -0.497 6.278 1.00 87.50 89 VAL A C 1
ATOM 696 O O . VAL A 1 89 ? -1.569 -0.439 5.391 1.00 87.50 89 VAL A O 1
ATOM 699 N N . PHE A 1 90 ? -2.176 -1.100 7.442 1.00 88.75 90 PHE A N 1
ATOM 700 C CA . PHE A 1 90 ? -0.875 -1.690 7.765 1.00 88.75 90 PHE A CA 1
ATOM 701 C C . PHE A 1 90 ? -0.545 -2.917 6.910 1.00 88.75 90 PHE A C 1
ATOM 703 O O . PHE A 1 90 ? 0.622 -3.133 6.586 1.00 88.75 90 PHE A O 1
ATOM 710 N N . THR A 1 91 ? -1.547 -3.682 6.481 1.00 90.25 91 THR A N 1
ATOM 711 C CA . THR A 1 91 ? -1.360 -4.794 5.538 1.00 90.25 91 THR A CA 1
ATOM 712 C C . THR A 1 91 ? -0.885 -4.288 4.179 1.00 90.25 91 THR A C 1
ATOM 714 O O . THR A 1 91 ? 0.048 -4.850 3.609 1.00 90.25 91 THR A O 1
ATOM 717 N N . LEU A 1 92 ? -1.449 -3.188 3.676 1.00 87.81 92 LEU A N 1
ATOM 718 C CA . LEU A 1 92 ? -1.002 -2.591 2.414 1.00 87.81 92 LEU A CA 1
ATOM 719 C C . LEU A 1 92 ? 0.400 -1.988 2.520 1.00 87.81 92 LEU A C 1
ATOM 721 O O . LEU A 1 92 ? 1.222 -2.192 1.627 1.00 87.81 92 LEU A O 1
ATOM 725 N N . LEU A 1 93 ? 0.710 -1.316 3.632 1.00 88.00 93 LEU A N 1
ATOM 726 C CA . LEU A 1 93 ? 2.073 -0.847 3.904 1.00 88.00 93 LEU A CA 1
ATOM 727 C C . LEU A 1 93 ? 3.063 -2.013 3.986 1.00 88.00 93 LEU A C 1
ATOM 729 O O . LEU A 1 93 ? 4.170 -1.911 3.468 1.00 88.00 93 LEU A O 1
ATOM 733 N N . THR A 1 94 ? 2.658 -3.135 4.581 1.00 89.56 94 THR A N 1
ATOM 734 C CA . THR A 1 94 ? 3.459 -4.365 4.637 1.00 89.56 94 THR A CA 1
ATOM 735 C C . THR A 1 94 ? 3.712 -4.922 3.239 1.00 89.56 94 THR A C 1
ATOM 737 O O . THR A 1 94 ? 4.861 -5.203 2.895 1.00 89.56 94 THR A O 1
ATOM 740 N N . ALA A 1 95 ? 2.671 -5.019 2.408 1.00 88.62 95 ALA A N 1
ATOM 741 C CA . ALA A 1 95 ? 2.779 -5.491 1.029 1.00 88.62 95 ALA A CA 1
ATOM 742 C C . ALA A 1 95 ? 3.710 -4.614 0.174 1.00 88.62 95 ALA A C 1
ATOM 744 O O . ALA A 1 95 ? 4.382 -5.131 -0.713 1.00 88.62 95 ALA A O 1
ATOM 745 N N . LEU A 1 96 ? 3.791 -3.310 0.456 1.00 87.38 96 LEU A N 1
ATOM 746 C CA . LEU A 1 96 ? 4.718 -2.397 -0.214 1.00 87.38 96 LEU A CA 1
ATOM 747 C C . LEU A 1 96 ? 6.149 -2.511 0.334 1.00 87.38 96 LEU A C 1
ATOM 749 O O . LEU A 1 96 ? 7.112 -2.580 -0.428 1.00 87.38 96 LEU A O 1
ATOM 753 N N . LEU A 1 97 ? 6.304 -2.497 1.656 1.00 89.44 97 LEU A N 1
ATOM 754 C CA . LEU A 1 97 ? 7.594 -2.266 2.301 1.00 89.44 97 LEU A CA 1
ATOM 755 C C . LEU A 1 97 ? 8.429 -3.537 2.467 1.00 89.44 97 LEU A C 1
ATOM 757 O O . LEU A 1 97 ? 9.656 -3.468 2.399 1.00 89.44 97 LEU A O 1
ATOM 761 N N . VAL A 1 98 ? 7.792 -4.698 2.646 1.00 92.62 98 VAL A N 1
ATOM 762 C CA . VAL A 1 98 ? 8.502 -5.979 2.783 1.00 92.62 98 VAL A CA 1
ATOM 763 C C . VAL A 1 98 ? 9.271 -6.337 1.506 1.00 92.62 98 VAL A C 1
ATOM 765 O O . VAL A 1 98 ? 10.469 -6.597 1.621 1.00 92.62 98 VAL A O 1
ATOM 768 N N . PRO A 1 99 ? 8.686 -6.288 0.289 1.00 91.44 99 PRO A N 1
ATOM 769 C CA . PRO A 1 99 ? 9.449 -6.534 -0.934 1.00 91.44 99 PRO A CA 1
ATOM 770 C C . PRO A 1 99 ? 10.613 -5.555 -1.112 1.00 91.44 99 PRO A C 1
ATOM 772 O O . PRO A 1 99 ? 11.695 -5.961 -1.529 1.00 91.44 99 PRO A O 1
ATOM 775 N N . VAL A 1 100 ? 10.430 -4.276 -0.765 1.00 88.88 100 VAL A N 1
ATOM 776 C CA . VAL A 1 100 ? 11.512 -3.280 -0.820 1.00 88.88 100 VAL A CA 1
ATOM 777 C C . VAL A 1 100 ? 12.640 -3.663 0.135 1.00 88.88 100 VAL A C 1
ATOM 779 O O . VAL A 1 100 ? 13.793 -3.717 -0.286 1.00 88.88 100 VAL A O 1
ATOM 782 N N . ALA A 1 101 ? 12.328 -3.997 1.388 1.00 91.06 101 ALA A N 1
ATOM 783 C CA . ALA A 1 101 ? 13.333 -4.421 2.359 1.00 91.06 101 ALA A CA 1
ATOM 784 C C . ALA A 1 101 ? 14.085 -5.681 1.892 1.00 91.06 101 ALA A C 1
ATOM 786 O O . ALA A 1 101 ? 15.315 -5.701 1.924 1.00 91.06 101 ALA A O 1
ATOM 787 N N . VAL A 1 102 ? 13.367 -6.686 1.377 1.00 92.94 102 VAL A N 1
ATOM 788 C CA . VAL A 1 102 ? 13.954 -7.931 0.849 1.00 92.94 102 VAL A CA 1
ATOM 789 C C . VAL A 1 102 ? 14.907 -7.668 -0.320 1.00 92.94 102 VAL A C 1
ATOM 791 O O . VAL A 1 102 ? 15.942 -8.320 -0.404 1.00 92.94 102 VAL A O 1
ATOM 794 N N . ASN A 1 103 ? 14.608 -6.698 -1.189 1.00 91.94 103 ASN A N 1
ATOM 795 C CA . ASN A 1 103 ? 15.483 -6.337 -2.309 1.00 91.94 103 ASN A CA 1
ATOM 796 C C . ASN A 1 103 ? 16.661 -5.434 -1.895 1.00 91.94 103 ASN A C 1
ATOM 798 O O . ASN A 1 103 ? 17.748 -5.534 -2.464 1.00 91.94 103 ASN A O 1
ATOM 802 N N . VAL A 1 104 ? 16.483 -4.564 -0.896 1.00 91.38 104 VAL A N 1
ATOM 803 C CA . VAL A 1 104 ? 17.530 -3.640 -0.427 1.00 91.38 104 VAL A CA 1
ATOM 804 C C . VAL A 1 104 ? 18.606 -4.356 0.397 1.00 91.38 104 VAL A C 1
ATOM 806 O O . VAL A 1 104 ? 19.786 -4.027 0.266 1.00 91.38 104 VAL A O 1
ATOM 809 N N . VAL A 1 105 ? 18.246 -5.343 1.222 1.00 91.19 105 VAL A N 1
ATOM 810 C CA . VAL A 1 105 ? 19.201 -6.077 2.077 1.00 91.19 105 VAL A CA 1
ATOM 811 C C . VAL A 1 105 ? 20.385 -6.696 1.303 1.00 91.19 105 VAL A C 1
ATOM 813 O O . VAL A 1 105 ? 21.528 -6.435 1.702 1.00 91.19 105 VAL A O 1
ATOM 816 N N . PRO A 1 106 ? 20.183 -7.461 0.210 1.00 94.12 106 PRO A N 1
ATOM 817 C CA . PRO A 1 106 ? 21.277 -8.071 -0.550 1.00 94.12 106 PRO A CA 1
ATOM 818 C C . PRO A 1 106 ? 21.987 -7.101 -1.508 1.00 94.12 106 PRO A C 1
ATOM 820 O O . PRO A 1 106 ? 23.004 -7.466 -2.084 1.00 94.12 106 PRO A O 1
ATOM 823 N N . SER A 1 107 ? 21.472 -5.883 -1.697 1.00 92.06 107 SER A N 1
ATOM 824 C CA . SER A 1 107 ? 22.057 -4.893 -2.613 1.00 92.06 107 SER A CA 1
ATOM 825 C C . SER A 1 107 ? 23.312 -4.211 -2.049 1.00 92.06 107 SER A C 1
ATOM 827 O O . SER A 1 107 ? 23.574 -4.260 -0.849 1.00 92.06 107 SER A O 1
ATOM 829 N N . GLU A 1 108 ? 24.033 -3.466 -2.887 1.00 94.81 108 GLU A N 1
ATOM 830 C CA . GLU A 1 108 ? 25.155 -2.599 -2.478 1.00 94.81 108 GLU A CA 1
ATOM 831 C C . GLU A 1 108 ? 24.706 -1.280 -1.806 1.00 94.81 108 GLU A C 1
ATOM 833 O O . GLU A 1 108 ? 25.497 -0.355 -1.625 1.00 94.81 108 GLU A O 1
ATOM 838 N N . ALA A 1 109 ? 23.423 -1.150 -1.440 1.00 89.81 109 ALA A N 1
ATOM 839 C CA . ALA A 1 109 ? 22.914 0.035 -0.758 1.00 89.81 109 ALA A CA 1
ATOM 840 C C . ALA A 1 109 ? 23.642 0.287 0.574 1.00 89.81 109 ALA A C 1
ATOM 842 O O . ALA A 1 109 ? 24.015 -0.640 1.294 1.00 89.81 109 ALA A O 1
ATOM 843 N N . HIS A 1 110 ? 23.787 1.562 0.948 1.00 94.56 110 HIS A N 1
ATOM 844 C CA . HIS A 1 110 ? 24.422 1.935 2.210 1.00 94.56 110 HIS A CA 1
ATOM 845 C C . HIS A 1 110 ? 23.736 1.255 3.409 1.00 94.56 110 HIS A C 1
ATOM 847 O O . HIS A 1 110 ? 22.505 1.185 3.476 1.00 94.56 110 HIS A O 1
ATOM 853 N N . MET A 1 111 ? 24.524 0.803 4.392 1.00 94.06 111 MET A N 1
ATOM 854 C CA . MET A 1 111 ? 24.039 0.037 5.551 1.00 94.06 111 MET A CA 1
ATOM 855 C C . MET A 1 111 ? 22.890 0.734 6.294 1.00 94.06 111 MET A C 1
ATOM 857 O O . MET A 1 111 ? 21.938 0.080 6.710 1.00 94.06 111 MET A O 1
ATOM 861 N N . VAL A 1 112 ? 22.936 2.066 6.397 1.00 94.06 112 VAL A N 1
ATOM 862 C CA . VAL A 1 112 ? 21.866 2.875 7.010 1.00 94.06 112 VAL A CA 1
ATOM 863 C C . VAL A 1 112 ? 20.514 2.642 6.327 1.00 94.06 112 VAL A C 1
ATOM 865 O O . VAL A 1 112 ? 19.521 2.428 7.016 1.00 94.06 112 VAL A O 1
ATOM 868 N N . PHE A 1 113 ? 20.460 2.603 4.992 1.00 88.31 113 PHE A N 1
ATOM 869 C CA . PHE A 1 113 ? 19.207 2.343 4.278 1.00 88.31 113 PHE A CA 1
ATOM 870 C C . PHE A 1 113 ? 18.712 0.919 4.517 1.00 88.31 113 PHE A C 1
ATOM 872 O O . PHE A 1 113 ? 17.526 0.730 4.774 1.00 88.31 113 PHE A O 1
ATOM 879 N N . LYS A 1 114 ? 19.611 -0.074 4.523 1.00 93.31 114 LYS A N 1
ATOM 880 C CA . LYS A 1 114 ? 19.249 -1.465 4.844 1.00 93.31 114 LYS A CA 1
ATOM 881 C C . LYS A 1 114 ? 18.584 -1.564 6.216 1.00 93.31 114 LYS A C 1
ATOM 883 O O . LYS A 1 114 ? 17.524 -2.176 6.339 1.00 93.31 114 LYS A O 1
ATOM 888 N N . VAL A 1 115 ? 19.176 -0.924 7.226 1.00 94.50 115 VAL A N 1
ATOM 889 C CA . VAL A 1 115 ? 18.641 -0.901 8.595 1.00 94.50 115 VAL A CA 1
ATOM 890 C C . VAL A 1 115 ? 17.280 -0.208 8.635 1.00 94.50 115 VAL A C 1
ATOM 892 O O . VAL A 1 115 ? 16.336 -0.781 9.173 1.00 94.50 115 VAL A O 1
ATOM 895 N N . ILE A 1 116 ? 17.146 0.973 8.024 1.00 93.50 116 ILE A N 1
ATOM 896 C CA . ILE A 1 116 ? 15.880 1.723 7.997 1.00 93.50 116 ILE A CA 1
ATOM 897 C C . ILE A 1 116 ? 14.765 0.896 7.352 1.00 93.50 116 ILE A C 1
ATOM 899 O O . ILE A 1 116 ? 13.704 0.740 7.958 1.00 93.50 116 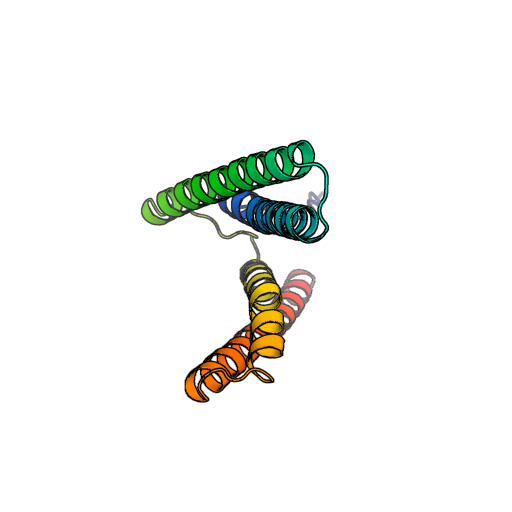ILE A O 1
ATOM 903 N N . PHE A 1 117 ? 14.990 0.335 6.159 1.00 90.44 117 PHE A N 1
ATOM 904 C CA . PHE A 1 117 ? 13.966 -0.449 5.463 1.00 90.44 117 PHE A CA 1
ATOM 905 C C . PHE A 1 117 ? 13.609 -1.731 6.218 1.00 90.44 117 PHE A C 1
ATOM 907 O O . PHE A 1 117 ? 12.431 -2.066 6.308 1.00 90.44 117 PHE A O 1
ATOM 914 N N . THR A 1 118 ? 14.589 -2.404 6.825 1.00 92.81 118 THR A N 1
ATOM 915 C CA . THR A 1 118 ? 14.351 -3.623 7.616 1.00 92.81 118 THR A CA 1
ATOM 916 C C . THR A 1 118 ? 13.542 -3.329 8.879 1.00 92.81 118 THR A C 1
ATOM 918 O O . THR A 1 118 ? 12.547 -4.004 9.139 1.00 92.81 118 THR A O 1
ATOM 921 N N . LEU A 1 119 ? 13.919 -2.304 9.652 1.00 94.81 119 LEU A N 1
ATOM 922 C CA . LEU A 1 119 ? 13.186 -1.912 10.861 1.00 94.81 119 LEU A CA 1
ATOM 923 C C . LEU A 1 119 ? 11.775 -1.423 10.533 1.00 94.81 119 LEU A C 1
ATOM 925 O O . LEU A 1 119 ? 10.824 -1.778 11.226 1.00 94.81 119 LEU A O 1
ATOM 929 N N . SER A 1 120 ? 11.625 -0.653 9.456 1.00 90.44 120 SER A N 1
ATOM 930 C CA . SER A 1 120 ? 10.312 -0.177 9.027 1.00 90.44 120 SER A CA 1
ATOM 931 C C . SER A 1 120 ? 9.425 -1.341 8.574 1.00 90.44 120 SER A C 1
ATOM 933 O O . SER A 1 120 ? 8.262 -1.399 8.964 1.00 90.44 120 SER A O 1
ATOM 935 N N . ALA A 1 121 ? 9.973 -2.307 7.824 1.00 91.88 121 ALA A N 1
ATOM 936 C CA . ALA A 1 121 ? 9.263 -3.526 7.432 1.00 91.88 121 ALA A CA 1
ATOM 937 C C . ALA A 1 121 ? 8.821 -4.346 8.654 1.00 91.88 121 ALA A C 1
ATOM 939 O O . ALA A 1 121 ? 7.666 -4.761 8.733 1.00 91.88 121 ALA A O 1
ATOM 940 N N . LEU A 1 122 ? 9.702 -4.522 9.643 1.00 94.44 122 LEU A N 1
ATOM 941 C CA . LEU A 1 122 ? 9.367 -5.208 10.891 1.00 94.44 122 LEU A CA 1
ATOM 942 C C . LEU A 1 122 ? 8.232 -4.495 11.640 1.00 94.44 122 LEU A C 1
ATOM 944 O O . LEU A 1 122 ? 7.278 -5.138 12.074 1.00 94.44 122 LEU A O 1
ATOM 948 N N . TYR A 1 123 ? 8.310 -3.168 11.757 1.00 95.00 123 TYR A N 1
ATOM 949 C CA . TYR A 1 123 ? 7.290 -2.360 12.421 1.00 95.00 123 TYR A CA 1
ATOM 950 C C . TYR A 1 123 ? 5.913 -2.511 11.769 1.00 95.00 123 TYR A C 1
ATOM 952 O O . TYR A 1 123 ? 4.924 -2.732 12.475 1.00 95.00 123 TYR A O 1
ATOM 960 N N . VAL A 1 124 ? 5.828 -2.423 10.436 1.00 93.31 124 VAL A N 1
ATOM 961 C CA . VAL A 1 124 ? 4.533 -2.524 9.742 1.00 93.31 124 VAL A CA 1
ATOM 962 C C . VAL A 1 124 ? 3.954 -3.936 9.807 1.00 93.31 124 VAL A C 1
ATOM 964 O O . VAL A 1 124 ? 2.749 -4.062 10.015 1.00 93.31 124 VAL A O 1
ATOM 967 N N . VAL A 1 125 ? 4.792 -4.981 9.741 1.00 93.88 125 VAL A N 1
ATOM 968 C CA . VAL A 1 125 ? 4.364 -6.382 9.910 1.00 93.88 125 VAL A CA 1
ATOM 969 C C . VAL A 1 125 ? 3.792 -6.604 11.308 1.00 93.88 125 VAL A C 1
ATOM 971 O O . VAL A 1 125 ? 2.680 -7.110 11.450 1.00 93.88 125 VAL A O 1
ATOM 974 N N . LEU A 1 126 ? 4.527 -6.200 12.348 1.00 94.81 126 LEU A N 1
ATOM 975 C CA . LEU A 1 126 ? 4.080 -6.342 13.735 1.00 94.81 126 LEU A CA 1
ATOM 976 C C . LEU A 1 126 ? 2.794 -5.556 13.995 1.00 94.81 126 LEU A C 1
ATOM 978 O O . LEU A 1 126 ? 1.890 -6.059 14.657 1.00 94.81 126 LEU A O 1
ATOM 982 N N . SER A 1 127 ? 2.687 -4.351 13.438 1.00 91.50 127 SER A N 1
ATOM 983 C CA . SER A 1 127 ? 1.483 -3.529 13.550 1.00 91.50 127 SER A CA 1
ATOM 984 C C . SER A 1 127 ? 0.288 -4.185 12.855 1.00 91.50 127 SER A C 1
ATOM 986 O O . SER A 1 127 ? -0.788 -4.249 13.443 1.00 91.50 127 SER A O 1
ATOM 988 N N . ALA A 1 128 ? 0.466 -4.728 11.645 1.00 91.94 128 ALA A N 1
ATOM 989 C CA . ALA A 1 128 ? -0.588 -5.461 10.944 1.00 91.94 128 ALA A CA 1
ATOM 990 C C . ALA A 1 128 ? -1.068 -6.663 11.772 1.00 91.94 128 ALA A C 1
ATOM 992 O O . ALA A 1 128 ? -2.266 -6.812 12.000 1.00 91.94 128 ALA A O 1
ATOM 993 N N . LEU A 1 129 ? -0.145 -7.471 12.299 1.00 92.00 129 LEU A N 1
ATOM 994 C CA . LEU A 1 129 ? -0.484 -8.614 13.153 1.00 92.00 129 LEU A CA 1
ATOM 995 C C . LEU A 1 129 ? -1.201 -8.187 14.442 1.00 92.00 129 LEU A C 1
ATOM 997 O O . LEU A 1 129 ? -2.197 -8.803 14.819 1.00 92.00 129 LEU A O 1
ATOM 1001 N N . ALA A 1 130 ? -0.742 -7.118 15.095 1.00 93.69 130 ALA A N 1
ATOM 1002 C CA . ALA A 1 130 ? -1.377 -6.592 16.300 1.00 93.69 130 ALA A CA 1
ATOM 1003 C C . ALA A 1 130 ? -2.815 -6.127 16.024 1.00 93.69 130 ALA A C 1
ATOM 1005 O O . ALA A 1 130 ? -3.733 -6.509 16.746 1.00 93.69 130 ALA A O 1
ATOM 1006 N N . PHE A 1 131 ? -3.041 -5.362 14.952 1.00 91.75 131 PHE A N 1
ATOM 1007 C CA . PHE A 1 131 ? -4.386 -4.910 14.590 1.00 91.75 131 PHE A CA 1
ATOM 1008 C C . PHE A 1 131 ? -5.295 -6.049 14.119 1.00 91.75 131 PHE A C 1
ATOM 1010 O O . PHE A 1 131 ? -6.491 -5.999 14.397 1.00 91.75 131 PHE A O 1
ATOM 1017 N N . ALA A 1 132 ? -4.752 -7.095 13.490 1.00 90.50 132 ALA A N 1
ATOM 1018 C CA . ALA A 1 132 ? -5.508 -8.310 13.181 1.00 90.50 132 ALA A CA 1
ATOM 1019 C C . ALA A 1 132 ? -5.987 -9.019 14.458 1.00 90.50 132 ALA A C 1
ATOM 1021 O O . ALA A 1 132 ? -7.152 -9.411 14.554 1.00 90.50 132 ALA A O 1
ATOM 1022 N N . ALA A 1 133 ? -5.108 -9.144 15.458 1.00 90.75 133 ALA A N 1
ATOM 1023 C CA . ALA A 1 133 ? -5.450 -9.737 16.746 1.00 90.75 133 ALA A CA 1
ATOM 1024 C C . ALA A 1 133 ? -6.499 -8.899 17.494 1.00 90.75 133 ALA A C 1
ATOM 1026 O O . ALA A 1 133 ? -7.487 -9.445 17.978 1.00 90.75 133 ALA A O 1
ATOM 1027 N N . PHE A 1 134 ? -6.334 -7.572 17.534 1.00 92.50 134 PHE A N 1
ATOM 1028 C CA . PHE A 1 134 ? -7.317 -6.681 18.155 1.00 92.50 134 PHE A CA 1
ATOM 1029 C C . PHE A 1 134 ? -8.673 -6.727 17.453 1.00 92.50 134 PHE A C 1
ATOM 1031 O O . PHE A 1 134 ? -9.688 -6.854 18.126 1.00 92.50 134 PHE A O 1
ATOM 1038 N N . TYR A 1 135 ? -8.701 -6.712 16.118 1.00 89.44 135 TYR A N 1
ATOM 1039 C CA . TYR A 1 135 ? -9.943 -6.868 15.362 1.00 89.44 135 TYR A CA 1
ATOM 1040 C C . TYR A 1 135 ? -10.643 -8.197 15.675 1.00 89.44 135 TYR A C 1
ATOM 1042 O O . TYR A 1 135 ? -11.853 -8.227 15.882 1.00 89.44 135 TYR A O 1
ATOM 1050 N N . THR A 1 136 ? -9.879 -9.289 15.746 1.00 88.81 136 THR A N 1
ATOM 1051 C CA . THR A 1 136 ? -10.423 -10.610 16.084 1.00 88.81 136 THR A CA 1
ATOM 1052 C C . THR A 1 136 ? -11.058 -10.598 17.476 1.00 88.81 136 THR A C 1
ATOM 1054 O O . THR A 1 136 ? -12.172 -11.085 17.645 1.00 88.81 136 THR A O 1
ATOM 1057 N N . ASN A 1 137 ? -10.391 -9.988 18.459 1.00 90.62 137 ASN A N 1
ATOM 1058 C CA . ASN A 1 137 ? -10.927 -9.850 19.813 1.00 90.62 137 ASN A CA 1
ATOM 1059 C C . ASN A 1 137 ? -12.199 -8.994 19.852 1.00 90.62 137 ASN A C 1
ATOM 1061 O O . ASN A 1 137 ? -13.166 -9.393 20.496 1.00 90.62 137 ASN A O 1
ATOM 1065 N N . ASP A 1 138 ? -12.220 -7.857 19.151 1.00 87.88 138 ASP A N 1
ATOM 1066 C CA . ASP A 1 138 ? -13.401 -6.989 19.076 1.00 87.88 138 ASP A CA 1
ATOM 1067 C C . ASP A 1 138 ? -14.596 -7.730 18.464 1.00 87.88 138 ASP A C 1
ATOM 1069 O O . ASP A 1 138 ? -15.708 -7.644 18.975 1.00 87.88 138 ASP A O 1
ATOM 1073 N N . TYR A 1 139 ? -14.367 -8.504 17.398 1.00 84.38 139 TYR A N 1
ATOM 1074 C CA . TYR A 1 139 ? -15.415 -9.288 16.742 1.00 84.38 139 TYR A CA 1
ATOM 1075 C C . TYR A 1 139 ? -16.051 -10.314 17.693 1.00 84.38 139 TYR A C 1
ATOM 1077 O O . TYR A 1 139 ? -17.273 -10.481 17.722 1.00 84.38 139 TYR A O 1
ATOM 1085 N N . PHE A 1 140 ? -15.233 -10.989 18.503 1.00 86.19 140 PHE A N 1
ATOM 1086 C CA . PHE A 1 140 ? -15.738 -11.919 19.512 1.00 86.19 140 PHE A CA 1
ATOM 1087 C C . PHE A 1 140 ? -16.434 -11.209 20.681 1.00 86.19 140 PHE A C 1
ATOM 1089 O O . PHE A 1 140 ? -17.430 -11.722 21.179 1.00 86.19 140 PHE A O 1
ATOM 1096 N N . ALA A 1 141 ? -15.972 -10.025 21.086 1.00 87.06 141 ALA A N 1
ATOM 1097 C CA . ALA A 1 141 ? -16.618 -9.233 22.135 1.00 87.06 141 ALA A CA 1
ATOM 1098 C C . ALA A 1 141 ? -17.980 -8.657 21.702 1.00 87.06 141 ALA A C 1
ATOM 1100 O O . ALA A 1 141 ? -18.879 -8.523 22.524 1.00 87.06 141 ALA A O 1
ATOM 1101 N N . GLU A 1 142 ? -18.152 -8.325 20.421 1.00 81.81 142 GLU A N 1
ATOM 1102 C CA . GLU A 1 142 ? -19.430 -7.851 19.868 1.00 81.81 142 GLU A CA 1
ATOM 1103 C C . GLU A 1 142 ? -20.454 -8.981 19.643 1.00 81.81 142 GLU A C 1
ATOM 1105 O O . GLU A 1 142 ? -21.641 -8.704 19.465 1.00 81.81 142 GLU A O 1
ATOM 1110 N N . SER A 1 143 ? -20.016 -10.246 19.628 1.00 72.25 143 SER A N 1
ATOM 1111 C CA . SER A 1 143 ? -20.872 -11.421 19.390 1.00 72.25 143 SER A CA 1
ATOM 1112 C C . SER A 1 143 ? -21.275 -12.190 20.656 1.00 72.25 143 SER A C 1
ATOM 1114 O O . SER A 1 143 ? -22.076 -13.124 20.554 1.00 72.25 143 SER A O 1
ATOM 1116 N N . SER A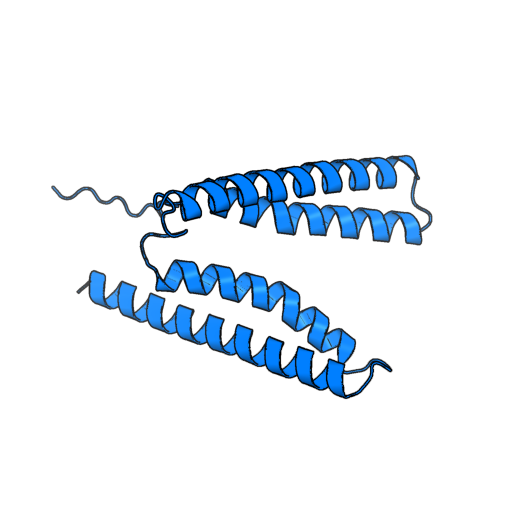 1 144 ? -20.758 -11.799 21.827 1.00 61.12 144 SER A N 1
ATOM 1117 C CA . SER A 1 144 ? -21.118 -12.315 23.160 1.00 61.12 144 SER A CA 1
ATOM 1118 C C . SER A 1 144 ? -22.183 -11.467 23.846 1.00 61.12 144 SER A C 1
ATOM 1120 O O . SER A 1 144 ? -23.112 -12.059 24.439 1.00 61.12 144 SER A O 1
#

Radius of gyration: 19.26 Å; chains: 1; bounding box: 62×32×52 Å

pLDDT: mean 86.24, std 11.7, range [33.66, 95.0]

Organism: NCBI:txid2716224